Protein AF-A0A7J5A4K1-F1 (afdb_monomer)

Solvent-accessible surface area (backbone atoms only — not comparable to full-atom values): 3535 Å² total; per-residue (Å²): 128,85,54,73,68,58,67,61,44,51,61,53,52,53,51,52,53,52,48,53,55,50,52,46,51,68,41,91,92,44,61,54,52,41,57,53,40,48,65,77,42,62,90,50,95,68,52,72,68,58,26,43,53,53,36,61,74,72,107

Mean predicted aligned error: 8.86 Å

Sequence (59 aa):
MPDPASRDLLPVMSALLTTAIRDLRGHPGGPDPIDVVRRFLWWLPLNHDEARAIALRMR

Nearest PDB structures (foldseek):
  3euj-assembly1_B-2  TM=4.464E-01  e=5.453E+00  [Haemophilus] ducreyi
  8k9i-assembly1_C  TM=4.751E-01  e=9.315E+00  Homo sapiens

Secondary structure (DSSP, 8-state):
---HHHHHHHHHHHHHHHHHHHHHHHSTTPPPHHHHHHHHTTTS---HHHHHHHHHHT-

Radius of gyration: 13.78 Å; Cα contacts (8 Å, |Δi|>4): 25; chains: 1; bounding box: 35×26×28 Å

Foldseek 3Di:
DPDPVVVVVVVVVVVVLLVVLVVQPPDDVHDDLLVSLCVVVVVDPDDSVRSVVVSVVSD

pLDDT: mean 77.84, std 9.39, range [52.16, 92.19]

Structure (mmCIF, N/CA/C/O backbone):
data_AF-A0A7J5A4K1-F1
#
_entry.id   AF-A0A7J5A4K1-F1
#
loop_
_atom_site.group_PDB
_atom_site.id
_atom_site.type_symbol
_atom_site.label_atom_id
_atom_site.label_alt_id
_atom_site.label_comp_id
_atom_site.label_asym_id
_atom_site.label_entity_id
_atom_site.label_seq_id
_atom_site.pdbx_PDB_ins_code
_atom_site.Cartn_x
_atom_site.Cartn_y
_atom_site.Cartn_z
_atom_site.occupancy
_atom_site.B_iso_or_equiv
_atom_site.auth_seq_id
_atom_site.auth_comp_id
_atom_site.auth_asym_id
_atom_site.auth_atom_id
_atom_site.pdbx_PDB_model_num
ATOM 1 N N . MET A 1 1 ? -22.892 13.607 -13.818 1.00 52.16 1 MET A N 1
ATOM 2 C CA . MET A 1 1 ? -22.434 14.330 -12.612 1.00 52.16 1 MET A CA 1
ATOM 3 C C . MET A 1 1 ? -22.221 13.260 -11.551 1.00 52.16 1 MET A C 1
ATOM 5 O O . MET A 1 1 ? -23.166 12.505 -11.359 1.00 52.16 1 MET A O 1
ATOM 9 N N . PRO A 1 2 ? -21.009 13.056 -11.002 1.00 59.41 2 PRO A N 1
ATOM 10 C CA . PRO A 1 2 ? -20.806 12.014 -9.996 1.00 59.41 2 PRO A CA 1
ATOM 11 C C . PRO A 1 2 ? -21.732 12.279 -8.804 1.00 59.41 2 PRO A C 1
ATOM 13 O O . PRO A 1 2 ? -21.909 13.435 -8.417 1.00 59.41 2 PRO A O 1
ATOM 16 N N . ASP A 1 3 ? -22.355 11.218 -8.294 1.00 68.81 3 ASP A N 1
ATOM 17 C CA . ASP A 1 3 ? -23.312 11.273 -7.189 1.00 68.81 3 ASP A CA 1
ATOM 18 C C . ASP A 1 3 ? -22.669 11.973 -5.972 1.00 68.81 3 ASP A C 1
ATOM 20 O O . ASP A 1 3 ? -21.509 11.671 -5.662 1.00 68.81 3 ASP A O 1
ATOM 24 N N . PRO A 1 4 ? -23.346 12.918 -5.293 1.00 60.97 4 PRO A N 1
ATOM 25 C CA . PRO A 1 4 ? -22.804 13.586 -4.108 1.00 60.97 4 PRO A CA 1
ATOM 26 C C . PRO A 1 4 ? -22.316 12.59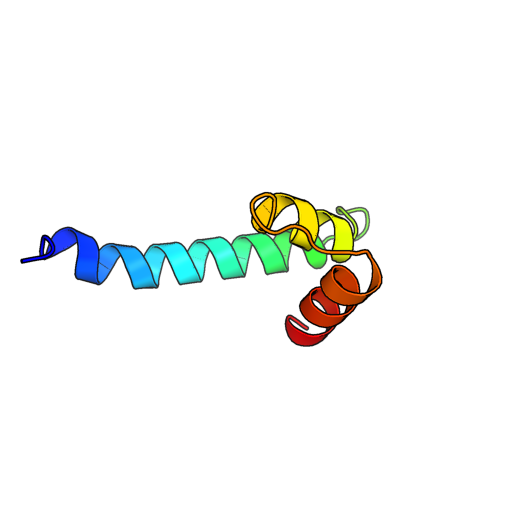6 -3.040 1.00 60.97 4 PRO A C 1
ATOM 28 O O . PRO A 1 4 ? -21.271 12.840 -2.441 1.00 60.97 4 PRO A O 1
ATOM 31 N N . ALA A 1 5 ? -22.959 11.431 -2.891 1.00 62.19 5 ALA A N 1
ATOM 32 C CA . ALA A 1 5 ? -22.491 10.382 -1.986 1.00 62.19 5 ALA A CA 1
ATOM 33 C C . ALA A 1 5 ? -21.098 9.847 -2.376 1.00 62.19 5 ALA A C 1
ATOM 35 O O . ALA A 1 5 ? -20.278 9.536 -1.515 1.00 62.19 5 ALA A O 1
ATOM 36 N N . SER A 1 6 ? -20.786 9.797 -3.676 1.00 61.50 6 SER A N 1
ATOM 37 C CA . SER A 1 6 ? -19.480 9.347 -4.184 1.00 61.50 6 SER A CA 1
ATOM 38 C C . SER A 1 6 ? -18.351 10.342 -3.888 1.00 61.50 6 SER A C 1
ATOM 40 O O . SER A 1 6 ? -17.195 9.932 -3.778 1.00 61.50 6 S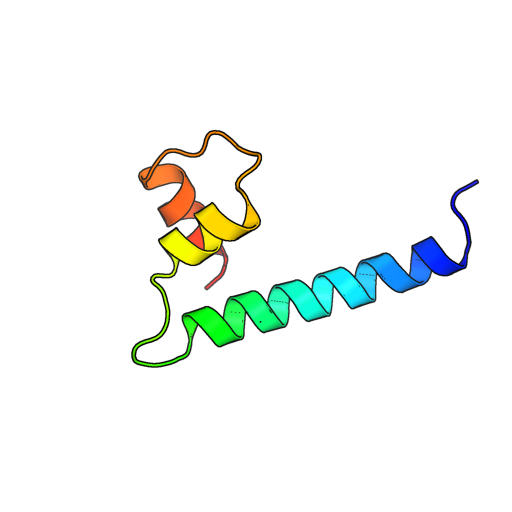ER A O 1
ATOM 42 N N . ARG A 1 7 ? -18.663 11.642 -3.751 1.00 65.25 7 ARG A N 1
ATOM 43 C CA . ARG A 1 7 ? -17.672 12.688 -3.430 1.00 65.25 7 ARG A CA 1
ATOM 44 C C . ARG A 1 7 ? -17.154 12.588 -1.999 1.00 65.25 7 ARG A C 1
ATOM 46 O O . ARG A 1 7 ? -15.963 12.804 -1.793 1.00 65.25 7 ARG A O 1
ATOM 53 N N . ASP A 1 8 ? -18.014 12.205 -1.062 1.00 71.81 8 ASP A N 1
ATOM 54 C CA . ASP A 1 8 ? -17.652 12.068 0.353 1.00 71.81 8 ASP A CA 1
ATOM 55 C C . ASP A 1 8 ? -17.142 10.658 0.697 1.00 71.81 8 ASP A C 1
ATOM 57 O O . ASP A 1 8 ? -16.315 10.490 1.594 1.00 71.81 8 ASP A O 1
ATOM 61 N N . LEU A 1 9 ? -17.553 9.637 -0.065 1.00 73.88 9 LEU A N 1
ATOM 62 C CA . LEU A 1 9 ? -17.094 8.255 0.114 1.00 73.88 9 LEU A CA 1
ATOM 63 C C . LEU A 1 9 ? -15.629 8.044 -0.279 1.00 73.88 9 LEU A C 1
ATOM 65 O O . LEU A 1 9 ? -14.916 7.320 0.410 1.00 73.88 9 LEU A O 1
ATOM 69 N N . LEU A 1 10 ? -15.159 8.659 -1.367 1.00 79.00 10 LEU A N 1
ATOM 70 C CA . LEU A 1 10 ? -13.783 8.486 -1.851 1.00 79.00 10 LEU A CA 1
ATOM 71 C C . LEU A 1 10 ? -12.704 8.856 -0.810 1.00 79.00 10 LEU A C 1
ATOM 73 O O . LEU A 1 10 ? -11.814 8.032 -0.578 1.00 79.00 10 LEU A O 1
ATOM 77 N N . PRO A 1 11 ? -12.760 10.029 -0.145 1.00 80.31 11 PRO A N 1
ATOM 78 C CA . PRO A 1 11 ? -11.804 10.378 0.903 1.00 80.31 11 PRO A CA 1
ATOM 79 C C . PRO A 1 11 ? -11.832 9.394 2.079 1.00 80.31 11 PRO A C 1
ATOM 81 O O . PRO A 1 11 ? -10.776 8.967 2.550 1.00 80.31 11 PRO A O 1
ATOM 84 N N . VAL A 1 12 ? -13.030 8.999 2.527 1.00 79.31 12 VAL A N 1
ATOM 85 C CA . VAL A 1 12 ? -13.216 8.066 3.651 1.00 79.31 12 VAL A CA 1
ATOM 86 C C . VAL A 1 12 ? -12.651 6.689 3.310 1.00 79.31 12 VAL A C 1
ATOM 88 O O . VAL A 1 12 ? -11.867 6.128 4.075 1.00 79.31 12 VAL A O 1
ATOM 91 N N . MET A 1 13 ? -12.974 6.168 2.128 1.00 74.88 13 MET A N 1
ATOM 92 C CA . MET A 1 13 ? -12.454 4.893 1.638 1.00 74.88 13 MET A CA 1
ATOM 93 C C . MET A 1 13 ? -10.932 4.927 1.477 1.00 74.88 13 MET A C 1
ATOM 95 O O . MET A 1 13 ? -10.255 3.983 1.882 1.00 74.88 13 MET A O 1
ATOM 99 N N . SER A 1 14 ? -10.373 6.025 0.957 1.00 76.69 14 SER A N 1
ATOM 100 C CA . SER A 1 14 ? -8.922 6.203 0.839 1.00 76.69 14 SER A CA 1
ATOM 101 C C . SER A 1 14 ? -8.232 6.197 2.206 1.00 76.69 14 SER A C 1
ATOM 103 O O . SER A 1 14 ? -7.175 5.580 2.358 1.00 76.69 14 SER A O 1
ATOM 105 N N . ALA A 1 15 ? -8.818 6.844 3.217 1.00 78.38 15 ALA A N 1
ATOM 106 C CA . ALA A 1 15 ? -8.280 6.870 4.575 1.00 78.38 15 ALA A CA 1
ATOM 107 C C . ALA A 1 15 ? -8.344 5.491 5.255 1.00 78.38 15 ALA A C 1
ATOM 109 O O . ALA A 1 15 ? -7.359 5.061 5.864 1.00 78.38 15 ALA A O 1
ATOM 110 N N . LEU A 1 16 ? -9.460 4.768 5.103 1.00 74.69 16 LEU A N 1
ATOM 111 C CA . LEU A 1 16 ? -9.634 3.415 5.642 1.00 74.69 16 LEU A CA 1
ATOM 112 C C . LEU A 1 16 ? -8.656 2.424 5.003 1.00 74.69 16 LEU A C 1
ATOM 114 O O . LEU A 1 16 ? -7.972 1.696 5.718 1.00 74.69 16 LEU A O 1
ATOM 118 N N . LEU A 1 17 ? -8.525 2.444 3.6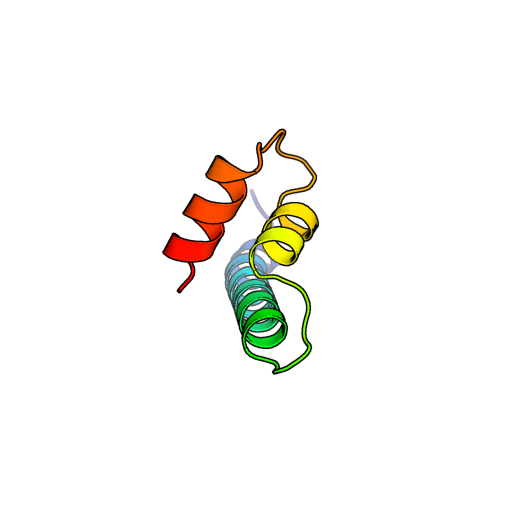74 1.00 76.00 17 LEU A N 1
ATOM 119 C CA . LEU A 1 17 ? -7.568 1.602 2.949 1.00 76.00 17 LEU A CA 1
ATOM 120 C C . LEU A 1 17 ? -6.125 1.917 3.348 1.00 76.00 17 LEU A C 1
ATOM 122 O O . LEU A 1 17 ? -5.347 1.004 3.611 1.00 76.00 17 LEU A O 1
ATOM 126 N N . THR A 1 18 ? -5.773 3.200 3.461 1.00 74.56 18 THR A N 1
ATOM 127 C CA . THR A 1 18 ? -4.431 3.616 3.901 1.00 74.56 18 THR A CA 1
ATOM 128 C C . THR A 1 18 ? -4.139 3.140 5.324 1.00 74.56 18 THR A C 1
ATOM 130 O O . THR A 1 18 ? -3.037 2.669 5.603 1.00 74.56 18 THR A O 1
ATOM 133 N N . THR A 1 19 ? -5.126 3.221 6.219 1.00 75.69 19 THR A N 1
ATOM 134 C CA . THR A 1 19 ? -5.008 2.739 7.602 1.00 75.69 19 THR A CA 1
ATOM 135 C C . THR A 1 19 ? -4.842 1.224 7.644 1.00 75.69 19 THR A C 1
ATOM 137 O O . THR A 1 19 ? -3.917 0.743 8.289 1.00 75.69 19 THR A O 1
ATOM 140 N N . ALA A 1 20 ? -5.653 0.477 6.893 1.00 71.88 20 ALA A N 1
ATOM 141 C CA . ALA A 1 20 ? -5.554 -0.978 6.815 1.00 71.88 20 ALA A CA 1
ATOM 142 C C . ALA A 1 20 ? -4.196 -1.442 6.257 1.00 71.88 20 ALA A C 1
ATOM 144 O O . ALA A 1 20 ? -3.598 -2.380 6.776 1.00 71.88 20 ALA A O 1
ATOM 145 N N . ILE A 1 21 ? -3.673 -0.754 5.234 1.00 73.19 21 ILE A N 1
ATOM 146 C CA . ILE A 1 21 ? -2.343 -1.022 4.663 1.00 73.19 21 ILE A CA 1
ATOM 147 C C . ILE A 1 21 ? -1.235 -0.766 5.694 1.00 73.19 21 ILE A C 1
ATOM 149 O O . ILE A 1 21 ? -0.287 -1.548 5.782 1.00 73.19 21 ILE A O 1
ATOM 153 N N . ARG A 1 22 ? -1.340 0.317 6.475 1.00 71.44 22 ARG A N 1
ATOM 154 C CA . ARG A 1 22 ? -0.383 0.629 7.549 1.00 71.44 22 ARG A CA 1
ATOM 155 C C . ARG A 1 22 ? -0.438 -0.398 8.678 1.00 71.44 22 ARG A C 1
ATOM 157 O O . ARG A 1 22 ? 0.616 -0.831 9.132 1.00 71.44 22 ARG A O 1
ATOM 164 N N . ASP A 1 23 ? -1.636 -0.803 9.085 1.00 70.31 23 ASP A N 1
ATOM 165 C CA . ASP A 1 23 ? -1.856 -1.749 10.182 1.00 70.31 23 ASP A CA 1
ATOM 166 C C . ASP A 1 23 ? -1.323 -3.151 9.846 1.00 70.31 23 ASP A C 1
ATOM 168 O O . ASP A 1 23 ? -0.511 -3.709 10.584 1.00 70.31 23 ASP A O 1
ATOM 172 N N . LEU A 1 24 ? -1.646 -3.663 8.651 1.00 68.06 24 LEU A N 1
ATOM 173 C CA . LEU A 1 24 ? -1.128 -4.942 8.146 1.00 68.06 24 LEU A CA 1
ATOM 174 C C . LEU A 1 24 ? 0.403 -4.983 8.081 1.00 68.06 24 LEU A C 1
ATOM 176 O O . LEU A 1 24 ? 0.995 -6.041 8.272 1.00 68.06 24 LEU A O 1
ATOM 180 N N . ARG A 1 25 ? 1.045 -3.841 7.814 1.00 67.06 25 ARG A N 1
ATOM 181 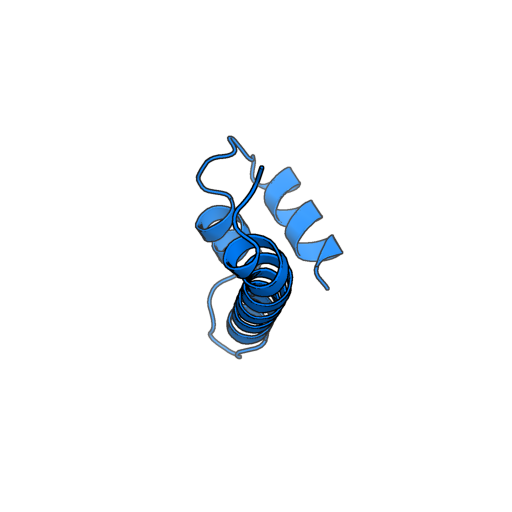C CA . ARG A 1 25 ? 2.503 -3.734 7.708 1.00 67.06 25 ARG A CA 1
ATOM 182 C C . ARG A 1 25 ? 3.200 -3.569 9.061 1.00 67.06 25 ARG A C 1
ATOM 184 O O . ARG A 1 25 ? 4.352 -3.967 9.204 1.00 67.06 25 ARG A O 1
ATOM 191 N N . GLY A 1 26 ? 2.541 -2.928 10.024 1.00 69.19 26 GLY A N 1
ATOM 192 C CA . GLY A 1 26 ? 3.097 -2.639 11.348 1.00 69.19 26 GLY A CA 1
ATOM 193 C C . GLY A 1 26 ? 3.029 -3.813 12.326 1.00 69.19 26 GLY A C 1
ATOM 194 O O . GLY A 1 26 ? 3.675 -3.762 13.372 1.00 69.19 26 GLY A O 1
ATOM 195 N N . HIS A 1 27 ? 2.265 -4.861 12.006 1.00 71.38 27 HIS A N 1
ATOM 196 C CA . HIS A 1 27 ? 2.084 -6.005 12.889 1.00 71.38 27 HIS A CA 1
ATOM 197 C C . HIS A 1 27 ? 3.328 -6.920 12.884 1.00 71.38 27 HIS A C 1
ATOM 199 O O . HIS A 1 27 ? 3.688 -7.441 11.826 1.00 71.38 27 HIS A O 1
ATOM 205 N N . PRO A 1 28 ? 4.002 -7.158 14.027 1.00 68.31 28 PRO A N 1
ATOM 206 C CA . PRO A 1 28 ? 5.089 -8.132 14.099 1.00 68.31 28 PRO A CA 1
ATOM 207 C C . PRO A 1 28 ? 4.553 -9.538 13.781 1.00 68.31 28 PRO A C 1
ATOM 209 O O . PRO A 1 28 ? 3.663 -10.036 14.463 1.00 68.31 28 PRO A O 1
ATOM 212 N N . GLY A 1 29 ? 5.073 -10.161 12.718 1.00 72.50 29 GL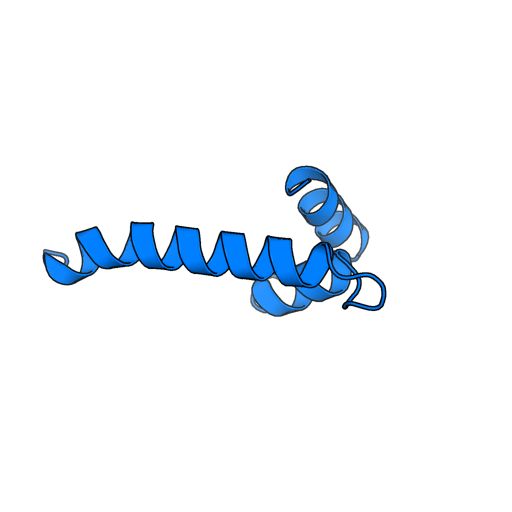Y A N 1
ATOM 213 C CA . GLY A 1 29 ? 4.534 -11.409 12.150 1.00 72.50 29 GLY A CA 1
ATOM 214 C C . GLY A 1 29 ? 3.430 -11.214 11.099 1.00 72.50 29 GLY A C 1
ATOM 215 O O . GLY A 1 29 ? 2.873 -12.196 10.613 1.00 72.50 29 GLY A O 1
ATOM 216 N N . GLY A 1 30 ? 3.111 -9.966 10.743 1.00 73.00 30 GLY A N 1
ATOM 217 C CA . GLY A 1 30 ? 2.221 -9.611 9.640 1.00 73.00 30 GLY A CA 1
ATOM 218 C C . GLY A 1 30 ? 2.846 -9.840 8.254 1.00 73.00 30 GLY A C 1
ATOM 219 O O . GLY A 1 30 ? 4.033 -10.156 8.145 1.00 73.00 30 GLY A O 1
ATOM 220 N N . PRO A 1 31 ? 2.047 -9.710 7.180 1.00 76.25 31 PRO A N 1
ATOM 221 C CA . PRO A 1 31 ? 2.514 -9.906 5.809 1.00 76.25 31 PRO A CA 1
ATOM 222 C C . PRO A 1 31 ? 3.601 -8.899 5.413 1.00 76.25 31 PRO A C 1
ATOM 224 O O . PRO A 1 31 ? 3.569 -7.738 5.829 1.00 76.25 31 PRO A O 1
ATOM 227 N N . ASP A 1 32 ? 4.537 -9.334 4.562 1.00 82.12 32 ASP A N 1
ATOM 228 C CA . ASP A 1 32 ? 5.630 -8.484 4.089 1.00 82.12 32 ASP A CA 1
ATOM 229 C C . ASP A 1 32 ? 5.070 -7.201 3.428 1.00 82.12 32 ASP A C 1
ATOM 231 O O . ASP A 1 32 ? 4.099 -7.267 2.661 1.00 82.12 32 ASP A O 1
ATOM 235 N N . PRO A 1 33 ? 5.661 -6.017 3.687 1.00 81.31 33 PRO A N 1
ATOM 236 C CA . PRO A 1 33 ? 5.302 -4.765 3.024 1.00 81.31 33 PRO A CA 1
ATOM 237 C C . PRO A 1 33 ? 5.097 -4.870 1.504 1.00 81.31 33 PRO A C 1
ATOM 239 O O . PRO A 1 33 ? 4.221 -4.191 0.962 1.00 81.31 33 PRO A O 1
ATOM 242 N N . ILE A 1 34 ? 5.897 -5.695 0.826 1.00 86.12 34 ILE A N 1
ATOM 243 C CA . ILE A 1 34 ? 5.854 -5.949 -0.617 1.00 86.12 34 ILE A CA 1
ATOM 244 C C . ILE A 1 34 ? 4.622 -6.779 -0.986 1.00 86.12 34 ILE A C 1
ATOM 246 O O . ILE A 1 34 ? 3.954 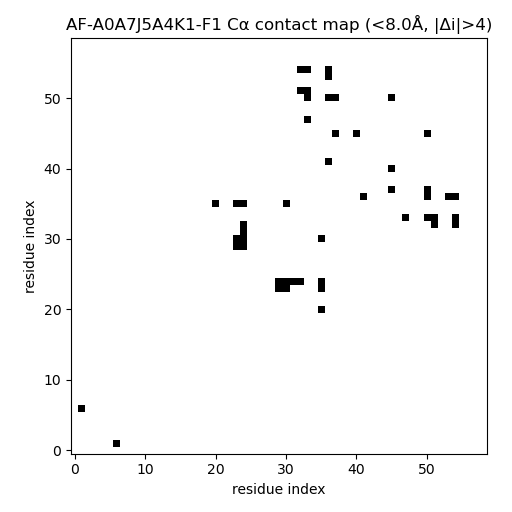-6.476 -1.978 1.00 86.12 34 ILE A O 1
ATOM 250 N N . ASP A 1 35 ? 4.283 -7.784 -0.181 1.00 86.00 35 ASP A N 1
ATOM 251 C CA . ASP A 1 35 ? 3.103 -8.625 -0.395 1.00 86.00 35 ASP A CA 1
ATOM 252 C C . ASP A 1 35 ? 1.816 -7.819 -0.245 1.00 86.00 35 ASP A C 1
ATOM 254 O O . ASP A 1 35 ? 0.877 -7.989 -1.024 1.00 86.00 35 ASP A O 1
ATOM 258 N N . VAL A 1 36 ? 1.792 -6.864 0.689 1.00 84.06 36 VAL A N 1
ATOM 259 C CA . VAL A 1 36 ? 0.693 -5.900 0.810 1.00 84.06 36 VAL A CA 1
ATOM 260 C C . VAL A 1 36 ? 0.578 -5.062 -0.467 1.00 84.06 36 VAL A C 1
ATOM 262 O O . VAL A 1 36 ? -0.506 -4.966 -1.041 1.00 84.06 36 VAL A O 1
ATOM 265 N N . VAL A 1 37 ? 1.682 -4.505 -0.976 1.00 84.81 37 VAL A N 1
ATOM 266 C CA . VAL A 1 37 ? 1.660 -3.714 -2.221 1.00 84.81 37 VAL A CA 1
ATOM 267 C C . VAL A 1 37 ? 1.142 -4.543 -3.396 1.00 84.81 37 VAL A C 1
ATOM 269 O O . VAL A 1 37 ? 0.252 -4.086 -4.109 1.00 84.81 37 VAL A O 1
ATOM 272 N N . ARG A 1 38 ? 1.625 -5.777 -3.567 1.00 86.31 38 ARG A N 1
ATOM 273 C CA . ARG A 1 38 ? 1.171 -6.680 -4.637 1.00 86.31 38 ARG A CA 1
ATOM 274 C C . ARG A 1 38 ? -0.299 -7.067 -4.501 1.00 86.31 38 ARG A C 1
ATOM 276 O O . ARG A 1 38 ? -0.997 -7.149 -5.504 1.00 86.31 38 ARG A O 1
ATOM 283 N N . ARG A 1 39 ? -0.785 -7.275 -3.274 1.00 84.44 39 ARG A N 1
ATOM 284 C CA . ARG A 1 39 ? -2.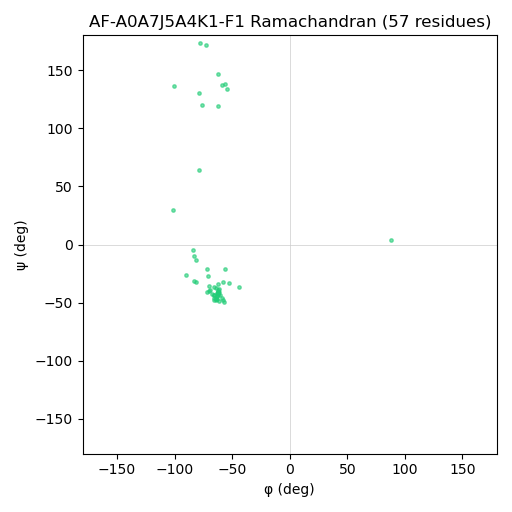196 -7.580 -2.999 1.00 84.44 39 ARG A CA 1
ATOM 285 C C . ARG A 1 39 ? -3.107 -6.417 -3.399 1.00 84.44 39 ARG A C 1
ATOM 287 O O . ARG A 1 39 ? -4.135 -6.640 -4.029 1.00 84.44 39 ARG A O 1
ATOM 294 N N . PHE A 1 40 ? -2.752 -5.187 -3.029 1.00 83.12 40 PHE A N 1
ATOM 295 C CA . PHE A 1 40 ? -3.594 -4.010 -3.272 1.00 83.12 40 PHE A CA 1
ATOM 296 C C . PHE A 1 40 ? -3.458 -3.453 -4.695 1.00 83.12 40 PHE A C 1
ATOM 298 O O . PHE A 1 40 ? -4.436 -2.965 -5.259 1.00 83.12 40 PHE A O 1
ATOM 305 N N . LEU A 1 41 ? -2.275 -3.563 -5.298 1.00 85.81 41 LEU A N 1
ATOM 306 C CA . LEU A 1 41 ? -1.990 -3.135 -6.669 1.00 85.81 41 LEU A CA 1
ATOM 307 C C . LEU A 1 41 ? -1.970 -4.313 -7.651 1.00 85.81 41 LEU A C 1
ATOM 309 O O . LEU A 1 41 ? -1.272 -4.260 -8.655 1.00 85.81 41 LEU A O 1
ATOM 313 N N . TRP A 1 42 ? -2.748 -5.365 -7.380 1.00 85.69 42 TRP A N 1
ATOM 314 C CA . TRP A 1 42 ? -2.794 -6.599 -8.180 1.00 85.69 42 TRP A CA 1
ATOM 315 C C . TRP A 1 42 ? -3.123 -6.377 -9.666 1.00 85.69 42 TRP A C 1
ATOM 317 O O . TRP A 1 42 ? -2.830 -7.222 -10.505 1.00 85.69 42 TRP A O 1
ATOM 327 N N . TRP A 1 43 ? -3.745 -5.242 -9.987 1.00 88.12 43 TRP A N 1
ATOM 328 C CA . TRP A 1 43 ? -4.114 -4.830 -11.338 1.00 88.12 43 TRP A CA 1
ATOM 329 C C . TRP A 1 43 ? -2.963 -4.154 -12.109 1.00 88.12 43 TRP A C 1
ATOM 331 O O . TRP A 1 43 ? -3.093 -3.928 -13.311 1.00 88.12 43 TRP A O 1
ATOM 341 N N . LEU A 1 44 ? -1.847 -3.830 -11.444 1.00 88.62 44 LEU A N 1
ATOM 342 C CA . LEU A 1 44 ? -0.634 -3.286 -12.057 1.00 88.62 44 LEU A CA 1
ATOM 343 C C . LEU A 1 44 ? 0.422 -4.394 -12.222 1.00 88.62 44 LEU A C 1
ATOM 345 O O . LEU A 1 44 ? 0.661 -5.148 -11.276 1.00 88.62 44 LEU A O 1
ATOM 349 N N . PRO A 1 45 ? 1.112 -4.483 -13.376 1.00 89.19 45 PRO A N 1
ATOM 350 C CA . PRO A 1 45 ? 2.169 -5.467 -13.604 1.00 89.19 45 PRO A CA 1
ATOM 351 C C . PRO A 1 45 ? 3.480 -5.030 -12.931 1.00 89.19 45 PRO A C 1
ATOM 353 O O . PRO A 1 45 ? 4.469 -4.744 -13.600 1.00 89.19 45 PRO A O 1
ATOM 356 N N . LEU A 1 46 ? 3.473 -4.941 -11.600 1.00 88.69 46 LEU A N 1
ATOM 357 C CA . LEU A 1 46 ? 4.623 -4.491 -10.822 1.00 88.69 46 LEU A CA 1
ATOM 358 C C . LEU A 1 46 ? 5.653 -5.607 -10.667 1.00 88.69 46 LEU A C 1
ATOM 360 O O . LEU A 1 46 ? 5.339 -6.712 -10.209 1.00 88.69 46 LEU A O 1
ATOM 364 N N . ASN A 1 47 ? 6.910 -5.296 -10.960 1.00 91.25 47 ASN A N 1
ATOM 365 C CA . ASN A 1 47 ? 8.025 -6.154 -10.585 1.00 91.25 47 ASN A CA 1
ATOM 366 C C . ASN A 1 47 ? 8.371 -5.998 -9.085 1.00 91.25 47 ASN A C 1
ATOM 368 O O . ASN A 1 47 ? 7.785 -5.198 -8.350 1.00 91.25 47 ASN A O 1
ATOM 372 N N . HIS A 1 48 ? 9.291 -6.827 -8.583 1.00 88.31 48 HIS A N 1
ATOM 373 C CA . HIS A 1 48 ? 9.647 -6.832 -7.159 1.00 88.31 48 HIS A CA 1
ATOM 374 C C . HIS A 1 48 ? 10.257 -5.503 -6.688 1.00 88.31 48 HIS A C 1
ATOM 376 O O . HIS A 1 48 ? 9.902 -5.023 -5.611 1.00 88.31 48 HIS A O 1
ATOM 382 N N . ASP A 1 49 ? 11.120 -4.890 -7.498 1.00 92.19 49 ASP A N 1
ATOM 383 C CA . ASP A 1 49 ? 11.790 -3.636 -7.151 1.00 92.19 49 ASP A CA 1
ATOM 384 C C . ASP A 1 49 ? 10.811 -2.460 -7.122 1.00 92.19 49 ASP A C 1
ATOM 386 O O . ASP A 1 49 ? 10.857 -1.633 -6.209 1.00 92.19 49 ASP A O 1
ATOM 390 N N . GLU A 1 50 ? 9.859 -2.425 -8.054 1.00 92.19 50 GLU A N 1
ATOM 391 C CA . GLU A 1 50 ? 8.773 -1.442 -8.075 1.00 92.19 50 GLU A CA 1
ATOM 392 C C . GLU A 1 50 ? 7.875 -1.578 -6.842 1.00 92.19 50 GLU A C 1
ATOM 394 O O . GLU A 1 50 ? 7.589 -0.589 -6.160 1.00 92.19 50 GLU A O 1
ATOM 399 N N . ALA A 1 51 ? 7.478 -2.807 -6.498 1.00 89.88 51 ALA A N 1
ATOM 400 C CA . ALA A 1 51 ? 6.674 -3.062 -5.307 1.00 89.88 51 ALA A CA 1
ATOM 401 C C . ALA A 1 51 ? 7.420 -2.663 -4.021 1.00 89.88 51 ALA A C 1
ATOM 403 O O . ALA A 1 51 ? 6.829 -2.063 -3.119 1.00 89.88 51 ALA A O 1
ATOM 404 N N . ARG A 1 52 ? 8.733 -2.916 -3.956 1.00 88.12 52 ARG A N 1
ATOM 405 C CA . ARG A 1 52 ? 9.598 -2.488 -2.850 1.00 88.12 52 ARG A CA 1
ATOM 406 C C . ARG A 1 52 ? 9.720 -0.968 -2.765 1.00 88.12 52 ARG A C 1
ATOM 408 O O . ARG A 1 52 ? 9.632 -0.423 -1.668 1.00 88.12 52 ARG A O 1
ATOM 415 N N . ALA A 1 53 ? 9.893 -0.272 -3.886 1.00 91.06 53 ALA A N 1
ATOM 416 C CA . ALA A 1 53 ? 9.978 1.187 -3.917 1.00 91.06 53 ALA A CA 1
ATOM 417 C C . ALA A 1 53 ? 8.676 1.843 -3.427 1.00 91.06 53 ALA A C 1
ATOM 419 O O . ALA A 1 53 ? 8.714 2.767 -2.610 1.00 91.06 53 ALA A O 1
ATOM 420 N N . ILE A 1 54 ? 7.523 1.322 -3.857 1.00 86.44 54 ILE A N 1
ATOM 421 C CA . ILE A 1 54 ? 6.206 1.760 -3.372 1.00 86.44 54 ILE A CA 1
ATOM 422 C C . ILE A 1 54 ? 6.071 1.467 -1.878 1.00 86.44 54 ILE A C 1
ATOM 424 O O . ILE A 1 54 ? 5.645 2.337 -1.115 1.00 86.44 54 ILE A O 1
ATOM 428 N N . ALA A 1 55 ? 6.481 0.275 -1.436 1.00 85.12 55 ALA A N 1
ATOM 429 C CA . ALA A 1 55 ? 6.463 -0.067 -0.025 1.00 85.12 55 ALA A CA 1
ATOM 430 C C . ALA A 1 55 ? 7.311 0.915 0.797 1.00 85.12 55 ALA A C 1
ATOM 432 O O . ALA A 1 55 ? 6.819 1.468 1.775 1.00 85.12 55 ALA A O 1
ATOM 433 N N . LEU A 1 56 ? 8.534 1.226 0.373 1.00 84.19 56 LEU A N 1
ATOM 434 C CA . LEU A 1 56 ? 9.392 2.194 1.060 1.00 84.19 56 LEU A CA 1
ATOM 435 C C . LEU A 1 56 ? 8.790 3.604 1.097 1.00 84.19 56 LEU A C 1
ATOM 437 O O . LEU A 1 56 ? 8.900 4.272 2.118 1.00 84.19 56 LEU A O 1
ATOM 441 N N . ARG A 1 57 ? 8.121 4.048 0.027 1.00 81.75 57 ARG A N 1
ATOM 442 C CA . ARG A 1 57 ? 7.490 5.379 -0.046 1.00 81.75 57 ARG 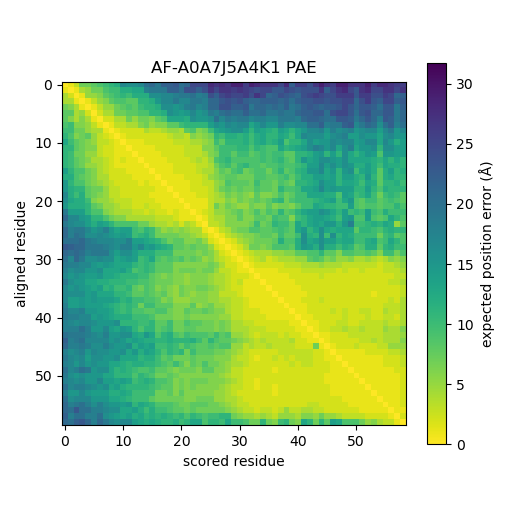A CA 1
ATOM 443 C C . ARG A 1 57 ? 6.241 5.517 0.830 1.00 81.75 57 ARG A C 1
ATOM 445 O O . ARG A 1 57 ? 5.841 6.628 1.152 1.00 81.75 57 ARG A O 1
ATOM 452 N N . MET A 1 58 ? 5.620 4.396 1.184 1.00 72.56 58 MET A N 1
ATOM 453 C CA . MET A 1 58 ? 4.485 4.338 2.108 1.00 72.56 58 MET A CA 1
ATOM 454 C C . MET A 1 58 ? 4.898 4.311 3.591 1.00 72.56 58 MET A C 1
ATOM 456 O O . MET A 1 58 ? 4.008 4.300 4.445 1.00 72.56 58 MET A O 1
ATOM 460 N N . ARG A 1 59 ? 6.204 4.245 3.895 1.00 67.12 59 ARG A N 1
ATOM 461 C CA . ARG A 1 59 ? 6.750 4.387 5.254 1.00 67.12 59 ARG A CA 1
ATOM 462 C C . ARG A 1 59 ? 6.665 5.839 5.714 1.00 67.12 59 ARG A C 1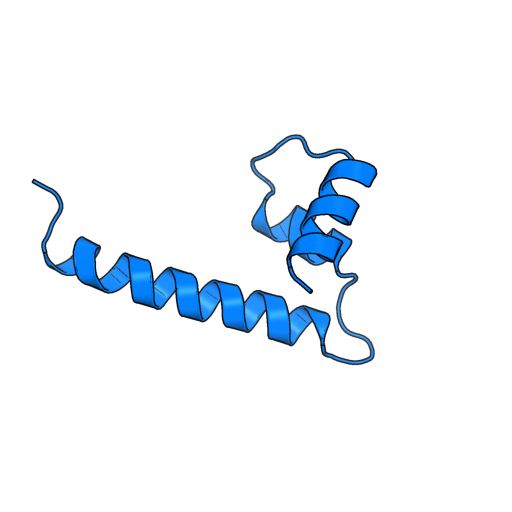
ATOM 464 O O . ARG A 1 59 ? 6.345 6.027 6.905 1.00 67.12 59 ARG A O 1
#